Protein AF-A0A9D5A4M4-F1 (afdb_monomer_lite)

Radius of gyration: 14.89 Å; chains: 1; bounding box: 32×28×50 Å

Organism: Pisum sativum (NCBI:txid3888)

pLDDT: mean 88.54, std 12.96, range [42.44, 98.31]

Sequence (101 aa):
MEPSLPSPFLVVSGINKGSNCGYHIVYSGTVAGAREAFFND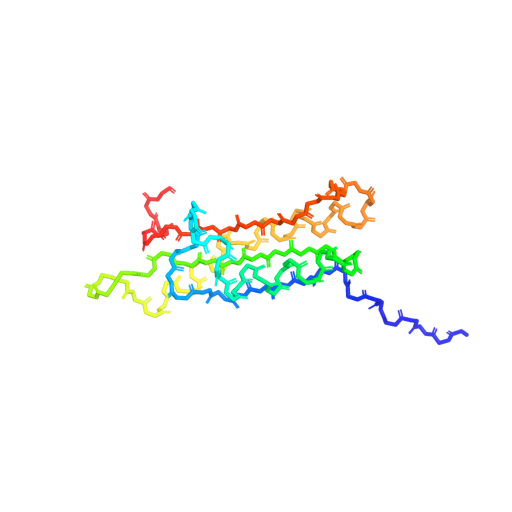IPSISISYDWVEGKSNPHDFALAAGVCIPIISALLVEIKNQSYPGRCFLNIDVPNNVANH

InterPro domains:
  IPR002828 Survival protein SurE-like phosphatase/nucleotidase [PF01975] (8-97)
  IPR030048 Survival protein SurE [PTHR30457] (7-101)
  IPR036523 SurE-like phosphatase/nucleotidase superfamily [G3DSA:3.40.1210.10] (2-101)
  IPR036523 SurE-like phosphatase/nucleotidase superfamily [SSF64167] (5-98)

Structure (mmCIF, N/CA/C/O backbone):
data_AF-A0A9D5A4M4-F1
#
_entry.id   AF-A0A9D5A4M4-F1
#
loop_
_atom_site.group_PDB
_atom_site.id
_atom_site.type_symbol
_atom_site.label_atom_id
_atom_site.label_alt_id
_atom_site.label_comp_id
_atom_site.label_asym_id
_atom_site.label_entity_id
_atom_site.label_seq_id
_atom_site.pdbx_PDB_ins_code
_atom_site.Cartn_x
_atom_site.Cartn_y
_atom_site.Cartn_z
_atom_site.occupancy
_atom_site.B_iso_or_equiv
_atom_site.auth_seq_id
_atom_site.auth_comp_id
_atom_site.auth_asym_id
_atom_site.auth_atom_id
_atom_site.pdbx_PDB_model_num
ATOM 1 N N . MET A 1 1 ? -6.968 -14.832 33.059 1.00 44.66 1 MET A N 1
ATOM 2 C CA . MET A 1 1 ? -7.396 -14.178 31.808 1.00 44.66 1 MET A CA 1
ATOM 3 C C . MET A 1 1 ? -6.292 -14.441 30.806 1.00 44.66 1 MET A C 1
ATOM 5 O O . MET A 1 1 ? -5.176 -14.003 31.050 1.00 44.66 1 MET A O 1
ATOM 9 N N . GLU A 1 2 ? -6.568 -15.261 29.794 1.00 42.44 2 GLU A N 1
ATOM 10 C CA . GLU A 1 2 ? -5.674 -15.470 28.645 1.00 42.44 2 GLU A CA 1
ATOM 11 C C . GLU A 1 2 ? -5.348 -14.108 28.004 1.00 42.44 2 GLU A C 1
ATOM 13 O O . GLU A 1 2 ? -6.255 -13.275 27.900 1.00 42.44 2 GLU A O 1
ATOM 18 N N . PRO A 1 3 ? -4.092 -13.829 27.621 1.00 45.62 3 PRO A N 1
ATOM 19 C CA . PRO A 1 3 ? -3.753 -12.574 26.978 1.00 45.62 3 PRO A CA 1
ATOM 20 C C . PRO A 1 3 ? -4.359 -12.604 25.575 1.00 45.62 3 PRO A C 1
ATOM 22 O O . PRO A 1 3 ? -3.929 -13.383 24.731 1.00 45.62 3 PRO A O 1
ATOM 25 N N . SER A 1 4 ? -5.367 -11.773 25.303 1.00 55.84 4 SER A N 1
ATOM 26 C CA . SER A 1 4 ? -5.835 -11.589 23.931 1.00 55.84 4 SER A CA 1
ATOM 27 C C . SER A 1 4 ? -4.665 -11.050 23.109 1.00 55.84 4 SER A C 1
ATOM 29 O O . SER A 1 4 ? -4.328 -9.867 23.218 1.00 55.84 4 SER A O 1
ATOM 31 N N . LEU A 1 5 ? -4.022 -11.901 22.307 1.00 48.53 5 LEU A N 1
ATOM 32 C CA . LEU A 1 5 ? -3.188 -11.395 21.232 1.00 48.53 5 LEU A CA 1
ATOM 33 C C . LEU A 1 5 ? -4.145 -10.623 20.306 1.00 48.53 5 LEU A C 1
ATOM 35 O O . LEU A 1 5 ? -5.191 -11.156 19.929 1.00 48.53 5 LEU A O 1
ATOM 39 N N . PRO A 1 6 ? -3.881 -9.336 20.073 1.00 52.62 6 PRO A N 1
ATOM 40 C CA . P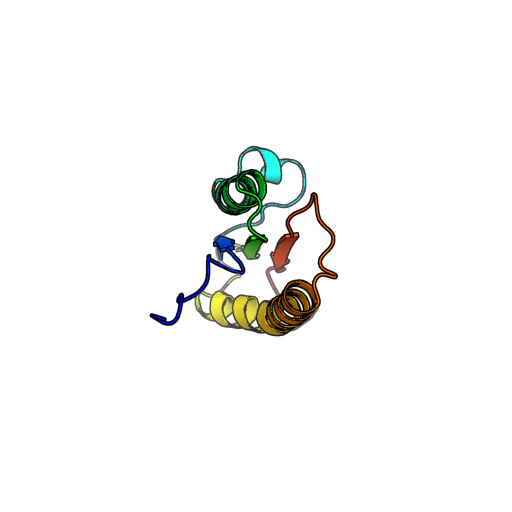RO A 1 6 ? -4.916 -8.376 19.732 1.00 52.62 6 PRO A CA 1
ATOM 41 C C . PRO A 1 6 ? -5.440 -8.607 18.315 1.00 52.62 6 PRO A C 1
ATOM 43 O O . PRO A 1 6 ? -4.708 -9.072 17.442 1.00 52.62 6 PRO A O 1
ATOM 46 N N . SER A 1 7 ? -6.708 -8.243 18.096 1.00 53.59 7 SER A N 1
ATOM 47 C CA . SER A 1 7 ? -7.273 -7.973 16.765 1.00 53.59 7 SER A CA 1
ATOM 48 C C . SER A 1 7 ? -6.225 -7.291 15.872 1.00 53.59 7 SER A C 1
ATOM 50 O O . SER A 1 7 ? -5.509 -6.427 16.390 1.00 53.59 7 SER A O 1
ATOM 52 N N . PRO A 1 8 ? -6.103 -7.633 14.571 1.00 59.31 8 PRO A N 1
ATOM 53 C CA . PRO A 1 8 ? -5.127 -6.988 13.696 1.00 59.31 8 PRO A CA 1
ATOM 54 C C . PRO A 1 8 ? -5.246 -5.463 13.818 1.00 59.31 8 PRO A C 1
ATOM 56 O O . PRO A 1 8 ? -6.300 -4.896 13.550 1.00 59.31 8 PRO A O 1
ATOM 59 N N . PHE A 1 9 ? -4.176 -4.807 14.278 1.00 79.19 9 PHE A N 1
ATOM 60 C CA . PHE A 1 9 ? -4.165 -3.351 14.477 1.00 79.19 9 PHE A CA 1
ATOM 61 C C . PHE A 1 9 ? -4.033 -2.582 13.167 1.00 79.19 9 PHE A C 1
ATOM 63 O O . PHE A 1 9 ? -4.403 -1.415 13.100 1.00 79.19 9 PHE A O 1
ATOM 70 N N . LEU A 1 10 ? -3.441 -3.217 12.157 1.00 91.50 10 LEU A N 1
ATOM 71 C CA . LEU A 1 10 ? -3.123 -2.614 10.877 1.00 91.50 10 LEU A CA 1
ATOM 72 C C . LEU A 1 10 ? -2.989 -3.717 9.827 1.00 91.50 10 LEU A C 1
ATOM 74 O O . LEU A 1 10 ? -2.246 -4.678 10.032 1.00 91.50 10 LEU A O 1
ATOM 78 N N . VAL A 1 11 ? -3.661 -3.562 8.692 1.00 95.12 11 VAL A N 1
ATOM 79 C CA . VAL A 1 11 ? -3.449 -4.397 7.504 1.00 95.12 11 VAL A CA 1
ATOM 80 C C . VAL A 1 11 ? -2.589 -3.642 6.499 1.00 95.12 11 VAL A C 1
ATOM 82 O O . VAL A 1 11 ? -2.853 -2.485 6.185 1.00 95.12 11 VAL A O 1
ATOM 85 N N . VAL A 1 12 ? -1.572 -4.309 5.958 1.00 96.88 12 VAL A N 1
ATOM 86 C CA . VAL A 1 12 ? -0.732 -3.771 4.883 1.00 96.88 12 VAL A CA 1
ATOM 87 C C . VAL A 1 12 ? -0.897 -4.649 3.647 1.00 96.88 12 VAL A C 1
ATOM 89 O O . VAL A 1 12 ? -0.694 -5.858 3.711 1.00 96.88 12 VAL A O 1
ATOM 92 N N . SER A 1 13 ? -1.255 -4.034 2.522 1.00 97.75 13 SER A N 1
ATOM 93 C CA . SER A 1 13 ? -1.399 -4.681 1.219 1.00 97.75 13 SER A CA 1
ATOM 94 C C . SER A 1 13 ? -0.349 -4.127 0.255 1.00 97.75 13 SER A C 1
ATOM 96 O O . SER A 1 13 ? -0.353 -2.938 -0.053 1.00 97.75 13 SER A O 1
ATOM 98 N N . GLY A 1 14 ? 0.584 -4.956 -0.215 1.00 96.50 14 GLY A N 1
ATOM 99 C CA . GLY A 1 14 ? 1.697 -4.516 -1.066 1.00 96.50 14 GLY A CA 1
ATOM 100 C C . GLY A 1 14 ? 2.974 -5.336 -0.847 1.00 96.50 14 GLY A C 1
ATOM 101 O O . GLY A 1 14 ? 2.936 -6.372 -0.191 1.00 96.50 14 GLY A O 1
ATOM 102 N N . ILE A 1 15 ? 4.131 -4.918 -1.371 1.00 96.75 15 ILE A N 1
ATOM 103 C CA . ILE A 1 15 ? 4.340 -3.759 -2.261 1.00 96.75 15 ILE A CA 1
ATOM 104 C C . ILE A 1 15 ? 4.019 -4.163 -3.704 1.00 96.75 15 ILE A C 1
ATOM 106 O O . ILE A 1 15 ? 4.606 -5.106 -4.232 1.00 96.75 15 ILE A O 1
ATOM 110 N N . ASN A 1 16 ? 3.098 -3.450 -4.354 1.00 96.62 16 ASN A N 1
ATOM 111 C CA . ASN A 1 16 ? 2.745 -3.717 -5.747 1.00 96.62 16 ASN A CA 1
ATOM 112 C C . ASN A 1 16 ? 3.890 -3.367 -6.712 1.00 96.62 16 ASN A C 1
ATOM 114 O O . ASN A 1 16 ? 4.542 -2.333 -6.558 1.00 96.62 16 ASN A O 1
ATOM 118 N N . LYS A 1 17 ? 4.076 -4.190 -7.753 1.00 95.31 17 LYS A N 1
ATOM 119 C CA . LYS A 1 17 ? 4.961 -3.894 -8.888 1.00 95.31 17 LYS A CA 1
ATOM 120 C C . LYS A 1 17 ? 4.195 -3.074 -9.930 1.00 95.31 17 LYS A C 1
ATOM 122 O O . LYS A 1 17 ? 3.593 -3.633 -10.844 1.00 95.31 17 LYS A O 1
ATOM 127 N N . GLY A 1 18 ? 4.232 -1.757 -9.787 1.00 91.94 18 GLY A N 1
ATOM 128 C CA . GLY A 1 18 ? 3.533 -0.795 -10.637 1.00 91.94 18 GLY A CA 1
ATOM 129 C C . GLY A 1 18 ? 2.689 0.170 -9.808 1.00 91.94 18 GLY A C 1
ATOM 130 O O . GLY A 1 18 ? 2.214 -0.179 -8.724 1.00 91.94 18 GLY A O 1
ATOM 131 N N . SER A 1 19 ? 2.500 1.384 -10.323 1.00 91.25 19 SER A N 1
ATOM 132 C CA . SER A 1 19 ? 1.750 2.432 -9.630 1.00 91.25 19 SER A CA 1
ATOM 133 C C . SER A 1 19 ? 0.238 2.180 -9.624 1.00 91.25 19 SER A C 1
ATOM 135 O O . SER A 1 19 ? -0.345 1.732 -10.615 1.00 91.25 19 SER A O 1
ATOM 137 N N . ASN A 1 20 ? -0.403 2.540 -8.512 1.00 91.62 20 ASN A N 1
ATOM 138 C CA . ASN A 1 20 ? -1.850 2.604 -8.347 1.00 91.62 20 ASN A CA 1
ATOM 139 C C . ASN A 1 20 ? -2.339 4.055 -8.183 1.00 91.62 20 ASN A C 1
ATOM 141 O O . ASN A 1 20 ? -3.297 4.301 -7.462 1.00 91.62 20 ASN A O 1
ATOM 145 N N . CYS A 1 21 ? -1.732 5.022 -8.875 1.00 85.25 21 CYS A N 1
ATOM 146 C CA . CYS A 1 21 ? -2.182 6.417 -8.868 1.00 85.25 21 CYS A CA 1
ATOM 147 C C . CYS A 1 21 ? -3.446 6.660 -9.720 1.00 85.25 21 CYS A C 1
ATOM 149 O O . CYS A 1 21 ? -3.668 6.045 -10.765 1.00 85.25 21 CYS A O 1
ATOM 151 N N . GLY A 1 22 ? -4.265 7.633 -9.307 1.00 90.62 22 GLY A N 1
ATOM 152 C CA . GLY A 1 22 ? -5.430 8.092 -10.072 1.00 90.62 22 GLY A CA 1
ATOM 153 C C . GLY A 1 22 ? -6.528 7.031 -10.199 1.00 90.62 22 GLY A C 1
ATOM 154 O O . GLY A 1 22 ? -6.936 6.418 -9.217 1.00 90.62 22 GLY A O 1
ATOM 155 N N . TYR A 1 23 ? -7.030 6.803 -11.416 1.00 89.25 23 TYR A N 1
ATOM 156 C CA . TYR A 1 23 ? -8.128 5.854 -11.650 1.00 89.25 23 TYR A CA 1
ATOM 157 C C . TYR A 1 23 ? -7.742 4.387 -11.416 1.00 89.25 23 TYR A C 1
ATOM 159 O O . TYR A 1 23 ? -8.624 3.547 -11.232 1.00 89.25 23 TYR A O 1
ATOM 167 N N . HIS A 1 24 ? -6.444 4.065 -11.376 1.00 90.00 24 HIS A N 1
ATOM 168 C CA . HIS A 1 24 ? -5.972 2.699 -11.134 1.00 90.00 24 HIS A CA 1
ATOM 169 C C . HIS A 1 24 ? -6.362 2.182 -9.741 1.00 90.00 24 HIS A C 1
ATOM 171 O O . HIS A 1 24 ? -6.567 0.981 -9.574 1.00 90.00 24 HIS A O 1
ATOM 177 N N . ILE A 1 25 ? -6.582 3.085 -8.776 1.00 93.44 25 ILE A N 1
ATOM 178 C CA . ILE A 1 25 ? -7.066 2.778 -7.420 1.00 93.44 25 ILE A CA 1
ATOM 179 C C . ILE A 1 25 ? -8.337 1.915 -7.452 1.00 93.44 25 ILE A C 1
ATOM 181 O O . ILE A 1 25 ? -8.491 1.003 -6.643 1.00 93.44 25 ILE A O 1
ATOM 185 N N . VAL A 1 26 ? -9.250 2.174 -8.394 1.00 91.69 26 VAL A N 1
ATOM 186 C CA . VAL A 1 26 ? -10.567 1.515 -8.441 1.00 91.69 26 VAL A CA 1
ATOM 187 C C . VAL A 1 26 ? -10.446 0.019 -8.742 1.00 91.69 26 VAL A C 1
ATOM 189 O O . VAL A 1 26 ? -11.155 -0.786 -8.135 1.00 91.69 26 VAL A O 1
ATOM 192 N N . TYR A 1 27 ? -9.528 -0.345 -9.638 1.00 92.75 27 TYR A N 1
ATOM 193 C CA . TYR A 1 27 ? -9.377 -1.702 -10.175 1.00 92.75 27 TYR A CA 1
ATOM 194 C C . TYR A 1 27 ? -8.218 -2.484 -9.547 1.00 92.75 27 TYR A C 1
ATOM 196 O O . TYR A 1 27 ? -8.041 -3.667 -9.828 1.00 92.75 27 TYR A O 1
ATOM 204 N N . SER A 1 28 ? -7.413 -1.830 -8.713 1.00 96.81 28 SER A N 1
ATOM 205 C CA . SER A 1 28 ? -6.224 -2.425 -8.119 1.00 96.81 28 SER A CA 1
ATOM 206 C C . SER A 1 28 ? -6.566 -3.464 -7.055 1.00 96.81 28 SER A C 1
ATOM 208 O O . SER A 1 28 ? -7.227 -3.158 -6.062 1.00 96.81 28 SER A O 1
ATOM 210 N N . GLY A 1 29 ? -6.038 -4.681 -7.214 1.00 96.50 29 GLY A N 1
ATOM 211 C CA . GLY A 1 29 ? -6.110 -5.724 -6.186 1.00 96.50 29 GLY A CA 1
ATOM 212 C C . GLY A 1 29 ? -5.359 -5.348 -4.904 1.00 96.50 29 GLY A C 1
ATOM 213 O O . GLY A 1 29 ? -5.810 -5.669 -3.807 1.00 96.50 29 GLY A O 1
ATOM 214 N N . THR A 1 30 ? -4.255 -4.603 -5.017 1.00 97.81 30 THR A N 1
ATOM 215 C CA . THR A 1 30 ? -3.498 -4.110 -3.857 1.00 97.81 30 THR A CA 1
ATOM 216 C C . THR A 1 30 ? -4.333 -3.126 -3.046 1.00 97.81 30 THR A C 1
ATOM 218 O O . THR A 1 30 ? -4.454 -3.275 -1.830 1.00 97.81 30 THR A O 1
ATOM 221 N N . VAL A 1 31 ? -4.971 -2.163 -3.714 1.00 98.00 31 VAL A N 1
ATOM 222 C CA . VAL A 1 31 ? -5.884 -1.222 -3.052 1.0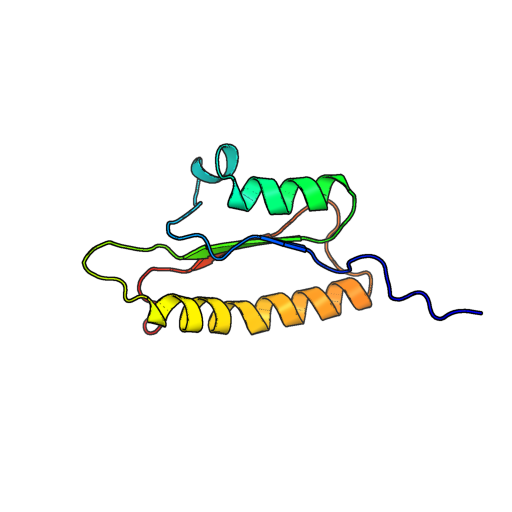0 98.00 31 VAL A CA 1
ATOM 223 C C . VAL A 1 31 ? -7.110 -1.945 -2.507 1.00 98.00 31 VAL A C 1
ATOM 225 O O . VAL A 1 31 ? -7.534 -1.656 -1.392 1.00 98.00 31 VAL A O 1
ATOM 228 N N . ALA A 1 32 ? -7.657 -2.912 -3.250 1.00 97.69 32 ALA A N 1
ATOM 229 C CA . ALA A 1 32 ? -8.782 -3.714 -2.789 1.00 97.69 32 ALA A CA 1
ATOM 230 C C . ALA A 1 32 ? -8.462 -4.422 -1.464 1.00 97.69 32 ALA A C 1
ATOM 232 O O . ALA A 1 32 ? -9.279 -4.362 -0.558 1.00 97.69 32 ALA A O 1
ATOM 233 N N . GLY A 1 33 ? -7.261 -4.987 -1.294 1.00 97.12 33 GLY A N 1
ATOM 234 C CA . GLY A 1 33 ? -6.851 -5.616 -0.032 1.00 97.12 33 GLY A CA 1
ATOM 235 C C . GLY A 1 33 ? -6.881 -4.670 1.177 1.00 97.12 33 GLY A C 1
ATOM 236 O O . GLY A 1 33 ? -7.380 -5.044 2.236 1.00 97.12 33 GLY A O 1
ATOM 237 N N . ALA A 1 34 ? -6.409 -3.428 1.019 1.00 97.19 34 ALA A N 1
ATOM 238 C CA . ALA A 1 34 ? -6.522 -2.417 2.075 1.00 97.19 34 ALA A CA 1
ATOM 239 C C . ALA A 1 34 ? -7.987 -1.997 2.294 1.00 97.19 34 ALA A C 1
ATOM 241 O O . ALA A 1 34 ? -8.465 -1.942 3.423 1.00 97.19 34 ALA A O 1
ATOM 242 N N . ARG A 1 35 ? -8.739 -1.789 1.210 1.00 96.75 35 ARG A N 1
ATOM 243 C CA . ARG A 1 35 ? -10.160 -1.424 1.254 1.00 96.75 35 ARG A CA 1
ATOM 244 C C . ARG A 1 35 ? -11.032 -2.471 1.957 1.00 96.75 35 ARG A C 1
ATOM 246 O O . ARG A 1 35 ? -11.934 -2.093 2.696 1.00 96.75 35 ARG A O 1
ATOM 253 N N . GLU A 1 36 ? -10.774 -3.762 1.764 1.00 96.31 36 GLU A N 1
ATOM 254 C CA . GLU A 1 36 ? -11.507 -4.824 2.467 1.00 96.31 36 GLU A CA 1
ATOM 255 C C . GLU A 1 36 ? -11.256 -4.770 3.980 1.00 96.31 36 GLU A C 1
ATOM 257 O O . GLU A 1 36 ? -12.196 -4.874 4.764 1.00 96.31 36 GLU A O 1
ATOM 262 N N . ALA A 1 37 ? -10.013 -4.536 4.415 1.00 94.56 37 ALA A N 1
ATOM 263 C CA . ALA A 1 37 ? -9.711 -4.339 5.834 1.00 94.56 37 ALA A CA 1
ATOM 264 C C . ALA A 1 37 ? -10.407 -3.089 6.391 1.00 94.56 37 ALA A C 1
ATOM 266 O O . ALA A 1 37 ? -11.021 -3.146 7.456 1.00 94.56 37 ALA A O 1
ATOM 267 N N . PHE A 1 38 ? -10.395 -1.998 5.624 1.00 93.88 38 PHE A N 1
ATOM 268 C CA . PHE A 1 38 ? -11.132 -0.782 5.949 1.00 93.88 38 PHE A CA 1
ATOM 269 C C . PHE A 1 38 ? -12.637 -1.032 6.150 1.00 93.88 38 PHE A C 1
ATOM 271 O O . PHE A 1 38 ? -13.204 -0.541 7.122 1.00 93.88 38 PHE A O 1
ATOM 278 N N . PHE A 1 39 ? -13.285 -1.827 5.290 1.00 93.50 39 PHE A N 1
ATOM 279 C CA . PHE A 1 39 ? -14.701 -2.186 5.451 1.00 93.50 39 PHE A CA 1
ATOM 280 C C . PHE A 1 39 ? -14.993 -3.067 6.670 1.00 93.50 39 PHE A C 1
ATOM 282 O O . PHE A 1 39 ? -16.143 -3.149 7.091 1.00 93.50 39 PHE A O 1
ATOM 289 N N . ASN A 1 40 ? -13.971 -3.702 7.243 1.00 91.19 40 ASN A N 1
ATOM 290 C CA . ASN A 1 40 ? -14.064 -4.483 8.475 1.00 91.19 40 ASN A CA 1
ATOM 291 C C . ASN A 1 40 ? -13.613 -3.680 9.710 1.00 91.19 40 ASN A C 1
ATOM 293 O O . ASN A 1 40 ? -13.251 -4.276 10.722 1.00 91.19 40 ASN A O 1
ATOM 297 N N . ASP A 1 41 ? -13.602 -2.344 9.623 1.00 89.50 41 ASP A N 1
ATOM 298 C CA . ASP A 1 41 ? -13.179 -1.430 10.691 1.00 89.50 41 ASP A CA 1
ATOM 299 C C . ASP A 1 41 ? -11.727 -1.655 11.167 1.00 89.50 41 ASP A C 1
ATOM 301 O O . ASP A 1 41 ? -11.363 -1.332 12.300 1.00 89.50 41 ASP A O 1
ATOM 305 N N . ILE A 1 42 ? -10.867 -2.183 10.287 1.00 91.25 42 ILE A N 1
ATOM 306 C CA . ILE A 1 42 ? -9.442 -2.397 10.556 1.00 91.25 42 ILE A CA 1
ATOM 307 C C . ILE A 1 42 ? -8.626 -1.314 9.825 1.00 91.25 42 ILE A C 1
ATOM 309 O O . ILE A 1 42 ? -8.733 -1.191 8.597 1.00 91.25 42 ILE A O 1
ATOM 313 N N . PRO A 1 43 ? -7.773 -0.540 10.531 1.00 93.25 43 PRO A N 1
ATOM 314 C CA . PRO A 1 43 ? -6.851 0.399 9.895 1.00 93.25 43 PRO A CA 1
ATOM 315 C C . PRO A 1 43 ? -6.015 -0.291 8.819 1.00 93.25 43 PRO A C 1
ATOM 317 O O . PRO A 1 43 ? -5.582 -1.434 8.989 1.00 93.25 43 PRO A O 1
ATOM 320 N N . SER A 1 44 ? -5.772 0.383 7.698 1.00 95.75 44 SER A N 1
ATOM 321 C CA . SER A 1 44 ? -5.123 -0.272 6.564 1.00 95.75 44 SER A CA 1
ATOM 322 C C . SER A 1 44 ? -4.347 0.663 5.645 1.00 95.75 44 SER A C 1
ATOM 324 O O . SER A 1 44 ? -4.581 1.874 5.584 1.00 95.75 44 SER A O 1
ATOM 326 N N . ILE A 1 45 ? -3.375 0.075 4.944 1.00 97.06 45 ILE A N 1
ATOM 327 C CA . ILE A 1 45 ? -2.485 0.756 4.006 1.00 97.06 45 ILE A CA 1
ATOM 328 C C . ILE A 1 45 ? -2.305 -0.116 2.761 1.00 97.06 45 ILE A C 1
ATOM 330 O O . ILE A 1 45 ? -2.023 -1.311 2.874 1.00 97.06 45 ILE A O 1
ATOM 334 N N . SER A 1 46 ? -2.402 0.481 1.575 1.00 98.12 46 SER A N 1
ATOM 335 C CA . SER A 1 46 ? -1.881 -0.091 0.333 1.00 98.12 46 SER A CA 1
ATOM 336 C C . SER A 1 46 ? -0.559 0.567 -0.050 1.00 98.12 46 SER A C 1
ATOM 338 O O . SER A 1 46 ? -0.411 1.782 0.066 1.00 98.12 46 SER A O 1
ATOM 340 N N . ILE A 1 47 ? 0.407 -0.229 -0.510 1.00 98.31 47 ILE A N 1
ATOM 341 C CA . ILE A 1 47 ? 1.729 0.250 -0.931 1.00 98.31 47 ILE A CA 1
ATOM 342 C C . ILE A 1 47 ? 2.018 -0.237 -2.345 1.00 98.31 47 ILE A C 1
ATOM 344 O O . ILE A 1 47 ? 1.931 -1.431 -2.644 1.00 98.31 47 ILE A O 1
ATOM 348 N N . SER A 1 48 ? 2.412 0.695 -3.201 1.00 97.50 48 SER A N 1
ATOM 349 C CA . SER A 1 48 ? 2.772 0.462 -4.594 1.00 97.50 48 SER A CA 1
ATOM 350 C C . SER A 1 48 ? 4.121 1.102 -4.883 1.00 97.50 48 SER A C 1
ATOM 352 O O . SER A 1 48 ? 4.413 2.181 -4.378 1.00 97.50 48 SER A O 1
ATOM 354 N N . TYR A 1 49 ? 4.945 0.447 -5.691 1.00 96.69 49 TYR A N 1
ATOM 355 C CA . TYR A 1 49 ? 6.173 1.024 -6.226 1.00 96.69 49 TYR A CA 1
ATOM 356 C C . TYR A 1 49 ? 5.981 1.219 -7.726 1.00 96.69 49 TYR A C 1
ATOM 358 O O . TYR A 1 49 ? 5.576 0.276 -8.408 1.00 96.69 49 TYR A O 1
ATOM 366 N N . ASP A 1 50 ? 6.248 2.424 -8.233 1.00 95.06 50 ASP A N 1
ATOM 367 C CA . ASP A 1 50 ? 6.157 2.785 -9.651 1.00 95.06 50 ASP A CA 1
ATOM 368 C C . ASP A 1 50 ? 7.241 2.061 -10.467 1.00 95.06 50 ASP A C 1
ATOM 370 O O . ASP A 1 50 ? 8.203 2.638 -10.948 1.00 95.06 50 ASP A O 1
ATOM 374 N N . TRP A 1 51 ? 7.151 0.741 -10.565 1.00 94.38 51 TRP A N 1
ATOM 375 C CA . TRP A 1 51 ? 8.143 -0.065 -11.251 1.00 94.38 51 TRP A CA 1
ATOM 376 C C . TRP A 1 51 ? 8.168 0.268 -12.745 1.00 94.38 51 TRP A C 1
ATOM 378 O O . TRP A 1 51 ? 7.157 0.119 -13.433 1.00 94.38 51 TRP A O 1
ATOM 388 N N . VAL A 1 52 ? 9.351 0.584 -13.275 1.00 93.31 52 VAL A N 1
ATOM 389 C CA . VAL A 1 52 ? 9.565 0.789 -14.711 1.00 93.31 52 VAL A CA 1
ATOM 390 C C . VAL A 1 52 ? 10.534 -0.260 -15.244 1.00 93.31 52 VAL A C 1
ATOM 392 O O . VAL A 1 52 ? 11.688 -0.349 -14.823 1.00 93.31 52 VAL A O 1
ATOM 395 N N . GLU A 1 53 ? 10.073 -1.067 -16.199 1.00 91.81 53 GLU A N 1
ATOM 396 C CA . GLU A 1 53 ? 10.910 -2.073 -16.855 1.00 91.81 53 GLU A CA 1
ATOM 397 C C . GLU A 1 53 ? 12.137 -1.438 -17.527 1.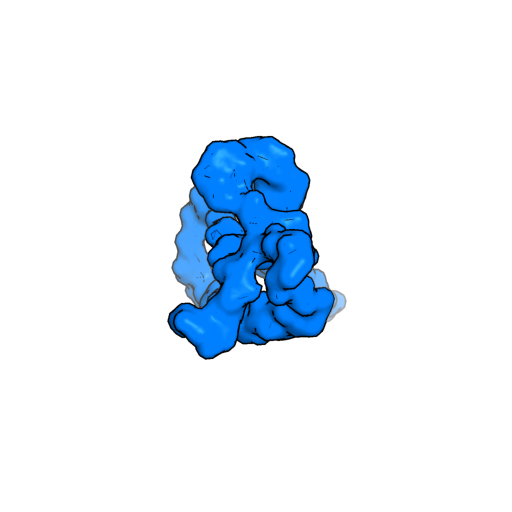00 91.81 53 GLU A C 1
ATOM 399 O O . GLU A 1 53 ? 12.057 -0.376 -18.145 1.00 91.81 53 GLU A O 1
ATOM 404 N N . GLY A 1 54 ? 13.302 -2.066 -17.350 1.00 91.31 54 GLY A N 1
ATOM 405 C CA . GLY A 1 54 ? 14.581 -1.557 -17.852 1.00 91.31 54 GLY A CA 1
ATOM 406 C C . GLY A 1 54 ? 15.171 -0.373 -17.074 1.00 91.31 54 GLY A C 1
ATOM 407 O O . GLY A 1 54 ? 16.279 0.046 -17.399 1.00 91.31 54 GLY A O 1
ATOM 408 N N . LYS A 1 55 ? 14.478 0.156 -16.051 1.00 90.75 55 LYS A N 1
ATOM 409 C CA . LYS A 1 55 ? 14.994 1.221 -15.170 1.00 90.75 55 LYS A CA 1
ATOM 410 C C . LYS A 1 55 ? 15.058 0.803 -13.703 1.00 90.75 55 LYS A C 1
ATOM 412 O O . LYS A 1 55 ? 16.068 1.051 -13.057 1.00 90.75 55 LYS A O 1
ATOM 417 N N . SER A 1 56 ? 13.999 0.176 -13.199 1.00 92.06 56 SER A N 1
ATOM 418 C CA . SER A 1 56 ? 13.905 -0.273 -11.811 1.00 92.06 56 SER A CA 1
ATOM 419 C C . SER A 1 56 ? 14.698 -1.556 -11.571 1.00 92.06 56 SER A C 1
ATOM 421 O O . SER A 1 56 ? 14.755 -2.454 -12.417 1.00 92.06 56 SER A O 1
ATOM 423 N N . ASN A 1 57 ? 15.270 -1.662 -10.377 1.00 91.38 57 ASN A N 1
ATOM 424 C CA . ASN A 1 57 ? 15.974 -2.827 -9.870 1.00 91.38 57 ASN A CA 1
ATOM 425 C C . ASN A 1 57 ? 15.103 -3.552 -8.825 1.00 91.38 57 ASN A C 1
ATOM 427 O O . ASN A 1 57 ? 14.466 -2.896 -8.004 1.00 91.38 57 ASN A O 1
ATOM 431 N N . PRO A 1 58 ? 15.089 -4.898 -8.766 1.00 89.25 58 PRO A N 1
ATOM 432 C CA . PRO A 1 58 ? 14.384 -5.617 -7.701 1.00 89.25 58 PRO A CA 1
ATOM 433 C C . PRO A 1 58 ? 14.777 -5.190 -6.274 1.00 89.25 58 PRO A C 1
ATOM 435 O O . PRO A 1 58 ? 13.959 -5.285 -5.362 1.00 89.25 58 PRO A O 1
ATOM 438 N N . HIS A 1 59 ? 15.996 -4.684 -6.071 1.00 89.75 59 HIS A N 1
ATOM 439 C CA . HIS A 1 59 ? 16.451 -4.147 -4.785 1.00 89.75 59 HIS A CA 1
ATOM 440 C C . HIS A 1 59 ? 15.728 -2.849 -4.386 1.00 89.75 59 HIS A C 1
ATOM 442 O O . HIS A 1 59 ? 15.654 -2.538 -3.198 1.00 89.75 59 HIS A O 1
ATOM 448 N N . ASP A 1 60 ? 15.125 -2.130 -5.336 1.00 91.31 60 ASP A N 1
ATOM 449 C CA . ASP A 1 60 ? 14.393 -0.889 -5.071 1.00 91.31 60 ASP A CA 1
ATOM 450 C C . ASP A 1 60 ? 13.134 -1.133 -4.231 1.00 91.31 60 ASP A C 1
ATOM 452 O O . ASP A 1 60 ? 12.696 -0.238 -3.515 1.00 91.31 60 ASP A O 1
ATOM 456 N N . PHE A 1 61 ? 12.590 -2.357 -4.214 1.00 93.50 61 PHE A N 1
ATOM 457 C CA . PHE A 1 61 ? 11.501 -2.715 -3.299 1.00 93.50 61 PHE A CA 1
ATOM 458 C C . PHE A 1 61 ? 11.915 -2.615 -1.827 1.00 93.50 61 PHE A C 1
ATOM 460 O O . PHE A 1 61 ? 11.095 -2.238 -0.991 1.00 93.50 61 PHE A O 1
ATOM 467 N N . ALA A 1 62 ? 13.177 -2.910 -1.498 1.00 94.31 62 ALA A N 1
ATOM 468 C CA . ALA A 1 62 ? 13.684 -2.738 -0.139 1.00 94.31 62 ALA A CA 1
ATOM 469 C C . ALA A 1 62 ? 13.788 -1.250 0.229 1.00 94.31 62 ALA A C 1
ATOM 471 O O . ALA A 1 62 ? 13.456 -0.869 1.351 1.00 94.31 62 ALA A O 1
ATOM 472 N N . LEU A 1 63 ? 14.180 -0.398 -0.726 1.00 93.00 63 LEU A N 1
ATOM 473 C CA . LEU A 1 63 ? 14.189 1.055 -0.543 1.00 93.00 63 LEU A CA 1
ATOM 474 C C . LEU A 1 63 ? 12.766 1.605 -0.394 1.00 93.00 63 LEU A C 1
ATOM 476 O O . LEU A 1 63 ? 12.501 2.375 0.527 1.00 93.00 63 LEU A O 1
ATOM 480 N N . ALA A 1 64 ? 11.835 1.160 -1.242 1.00 93.75 64 ALA A N 1
ATOM 481 C CA . ALA A 1 64 ? 10.427 1.531 -1.166 1.00 93.75 64 ALA A CA 1
ATOM 482 C C . ALA A 1 64 ? 9.808 1.128 0.181 1.00 93.75 64 ALA A C 1
ATOM 484 O O . ALA A 1 64 ? 9.122 1.935 0.809 1.00 93.75 64 ALA A O 1
ATOM 485 N N . ALA A 1 65 ? 10.106 -0.080 0.671 1.00 95.31 65 ALA A N 1
ATOM 486 C CA . ALA A 1 65 ? 9.718 -0.509 2.011 1.00 95.31 65 ALA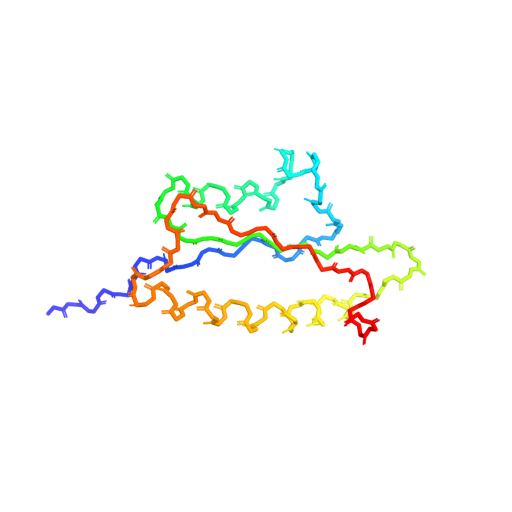 A CA 1
ATOM 487 C C . ALA A 1 65 ? 10.315 0.412 3.083 1.00 95.31 65 ALA A C 1
ATOM 489 O O . ALA A 1 65 ? 9.586 0.875 3.958 1.00 95.31 65 ALA A O 1
ATOM 490 N N . GLY A 1 66 ? 11.612 0.724 2.981 1.00 95.31 66 GLY A N 1
ATOM 491 C CA . GLY A 1 66 ? 12.326 1.610 3.901 1.00 95.31 66 GLY A CA 1
ATOM 492 C C . GLY A 1 66 ? 11.682 2.991 4.029 1.00 95.31 66 GLY A C 1
ATOM 493 O O . GLY A 1 66 ? 11.478 3.463 5.146 1.00 95.31 66 GLY A O 1
ATOM 494 N N . VAL A 1 67 ? 11.280 3.601 2.911 1.00 94.44 67 VAL A N 1
ATOM 495 C CA . VAL A 1 67 ? 10.572 4.896 2.898 1.00 94.44 67 VAL A CA 1
ATOM 496 C C . VAL A 1 67 ? 9.175 4.806 3.523 1.00 94.44 67 VAL A C 1
ATOM 498 O O . VAL A 1 67 ? 8.701 5.777 4.109 1.00 94.44 67 VAL A O 1
ATOM 501 N N . CYS A 1 68 ? 8.520 3.644 3.471 1.00 96.44 68 CYS A N 1
ATOM 502 C CA . CYS A 1 68 ? 7.213 3.454 4.101 1.00 96.44 68 CYS A CA 1
ATOM 503 C C . CYS A 1 68 ? 7.293 3.231 5.622 1.00 96.44 68 CYS A C 1
ATOM 505 O O . CYS A 1 68 ? 6.303 3.472 6.314 1.00 96.44 68 CYS A O 1
ATOM 507 N N . ILE A 1 69 ? 8.437 2.797 6.172 1.00 96.12 69 ILE A N 1
ATOM 508 C CA . ILE A 1 69 ? 8.572 2.485 7.609 1.00 96.12 69 ILE A CA 1
ATOM 509 C C . ILE A 1 69 ? 8.218 3.674 8.522 1.00 96.12 69 ILE A C 1
ATOM 511 O O . ILE A 1 69 ? 7.449 3.460 9.465 1.00 96.12 69 ILE A O 1
ATOM 515 N N . PRO A 1 70 ? 8.700 4.913 8.290 1.00 96.00 70 PRO A N 1
ATOM 516 C CA . PRO A 1 70 ? 8.320 6.059 9.117 1.00 96.00 70 PRO A CA 1
ATOM 517 C C . PRO A 1 70 ? 6.815 6.352 9.080 1.00 96.00 70 PRO A C 1
ATOM 519 O O . PRO A 1 70 ? 6.231 6.659 10.117 1.00 96.00 70 PRO A O 1
ATOM 522 N N . ILE A 1 71 ? 6.179 6.195 7.913 1.00 94.88 71 ILE A N 1
ATOM 523 C CA . ILE A 1 71 ? 4.735 6.406 7.729 1.00 94.88 71 ILE A CA 1
ATOM 524 C C . ILE A 1 71 ? 3.951 5.357 8.521 1.00 94.88 71 ILE A C 1
ATOM 526 O O . ILE A 1 71 ? 3.083 5.700 9.319 1.00 94.88 71 ILE A O 1
ATOM 530 N N . ILE A 1 72 ? 4.302 4.078 8.359 1.00 95.25 72 ILE A N 1
ATOM 531 C CA . ILE A 1 72 ? 3.691 2.970 9.104 1.00 95.25 72 ILE A CA 1
ATOM 532 C C . ILE A 1 72 ? 3.878 3.174 10.613 1.00 95.25 72 ILE A C 1
ATOM 534 O O . ILE A 1 72 ? 2.939 2.990 11.382 1.00 95.25 72 ILE A O 1
ATOM 538 N N . SER A 1 73 ? 5.066 3.598 11.046 1.00 94.38 73 SER A N 1
ATOM 539 C CA . SER A 1 73 ? 5.360 3.844 12.461 1.00 94.38 73 SER A CA 1
ATOM 540 C C . SER A 1 73 ? 4.506 4.973 13.040 1.00 94.38 73 SER A C 1
ATOM 542 O O . SER A 1 73 ? 3.964 4.819 14.133 1.00 94.38 73 SER A O 1
ATOM 544 N N . ALA A 1 74 ? 4.341 6.080 12.309 1.00 93.25 74 ALA A N 1
ATOM 545 C CA . ALA A 1 74 ? 3.470 7.183 12.717 1.00 93.25 74 ALA A CA 1
ATOM 546 C C . ALA A 1 74 ? 2.005 6.731 12.828 1.00 93.25 74 ALA A C 1
ATOM 548 O O . ALA A 1 74 ? 1.355 6.985 13.840 1.00 93.25 74 ALA A O 1
ATOM 549 N N . LEU A 1 75 ? 1.522 5.965 11.846 1.00 92.06 75 LEU A N 1
ATOM 550 C CA . LEU A 1 75 ? 0.171 5.407 11.859 1.00 92.06 75 LEU A CA 1
ATOM 551 C C . LEU A 1 75 ? -0.066 4.473 13.048 1.00 92.06 75 LEU A C 1
ATOM 553 O O . LEU A 1 75 ? -1.099 4.559 13.703 1.00 92.06 75 LEU A O 1
ATOM 557 N N . LEU A 1 76 ? 0.900 3.617 13.385 1.00 91.94 76 LEU A N 1
ATOM 558 C CA . LEU A 1 76 ? 0.802 2.749 14.562 1.00 91.94 76 LEU A CA 1
ATOM 559 C C . LEU A 1 76 ? 0.698 3.550 15.869 1.00 91.94 76 LEU A C 1
ATOM 561 O O . LEU A 1 76 ? -0.035 3.147 16.775 1.00 91.94 76 LEU A O 1
ATOM 565 N N . VAL A 1 77 ? 1.395 4.686 15.971 1.00 92.69 77 VAL A N 1
ATOM 566 C CA . VAL A 1 77 ? 1.272 5.599 17.118 1.00 92.69 77 VAL A CA 1
ATOM 567 C C . VAL A 1 77 ? -0.131 6.207 17.180 1.00 92.69 77 VAL A C 1
ATOM 569 O O . VAL A 1 77 ? -0.741 6.204 18.248 1.00 92.69 77 VAL A O 1
ATOM 572 N N . GLU A 1 78 ? -0.675 6.673 16.055 1.00 90.94 78 GLU A N 1
ATOM 573 C CA . GLU A 1 78 ? -2.033 7.231 15.986 1.00 90.94 78 GLU A CA 1
ATOM 574 C C . GLU A 1 78 ? -3.115 6.199 16.326 1.00 90.94 78 GLU A C 1
ATOM 576 O O . GLU A 1 78 ? -4.036 6.493 17.088 1.00 90.94 78 GLU A O 1
ATOM 581 N N . ILE A 1 79 ? -2.988 4.971 15.815 1.00 89.62 79 ILE A N 1
ATOM 582 C CA . ILE A 1 79 ? -3.903 3.860 16.112 1.00 89.62 79 ILE A CA 1
ATOM 583 C C . ILE A 1 79 ? -3.881 3.553 17.611 1.00 89.62 79 ILE A C 1
ATOM 585 O O . ILE A 1 79 ? -4.934 3.473 18.246 1.00 89.62 79 ILE A O 1
ATOM 589 N N . LYS A 1 80 ? -2.686 3.443 18.204 1.00 89.31 80 LYS A N 1
ATOM 590 C CA . LYS A 1 80 ? -2.522 3.195 19.644 1.00 89.31 80 LYS A CA 1
ATOM 591 C C . LYS A 1 80 ? -3.129 4.311 20.498 1.00 89.31 80 LYS A C 1
ATOM 593 O O . LYS A 1 80 ? -3.690 4.027 21.554 1.00 89.31 80 LYS A O 1
ATOM 598 N N . ASN A 1 81 ? -3.032 5.554 20.037 1.00 90.25 81 ASN A N 1
ATOM 599 C CA . ASN A 1 81 ? -3.574 6.728 20.718 1.00 90.25 81 ASN A CA 1
ATOM 600 C C . ASN A 1 81 ? -5.053 6.997 20.393 1.00 90.25 81 ASN A C 1
ATOM 602 O O . ASN A 1 81 ? -5.587 8.003 20.852 1.00 90.25 81 ASN A O 1
ATOM 606 N N . GLN A 1 82 ? -5.714 6.127 19.616 1.00 87.00 82 GLN A N 1
ATOM 607 C CA . GLN A 1 82 ? -7.099 6.302 19.159 1.00 87.00 82 GLN A CA 1
ATOM 608 C C . GLN A 1 82 ? -7.333 7.628 18.410 1.00 87.00 82 GLN A C 1
ATOM 610 O O . GLN A 1 82 ? -8.434 8.174 18.418 1.00 87.00 82 GLN A O 1
ATOM 615 N N . SER A 1 83 ? -6.291 8.149 17.756 1.00 88.12 83 SER A N 1
ATOM 616 C CA . SER A 1 83 ? -6.314 9.407 17.003 1.00 88.12 83 SER A CA 1
ATOM 617 C C . SER A 1 83 ? -6.224 9.207 15.491 1.00 88.12 83 SER A C 1
ATOM 619 O O . SER A 1 83 ? -6.225 10.191 14.755 1.00 88.12 83 SER A O 1
ATOM 621 N N . TYR A 1 84 ? -6.125 7.957 15.024 1.00 85.19 84 TYR A N 1
ATOM 622 C CA . TYR A 1 84 ? -6.140 7.645 13.597 1.00 85.19 84 TYR A CA 1
ATOM 623 C C . TYR A 1 84 ? -7.437 8.176 12.963 1.00 85.19 84 TYR A C 1
ATOM 625 O O . TYR A 1 84 ? -8.519 7.917 13.505 1.00 85.19 84 TYR A O 1
ATOM 633 N N . PRO A 1 85 ? -7.367 8.913 11.839 1.00 79.81 85 PRO A N 1
ATOM 634 C CA . PRO A 1 85 ? -8.556 9.401 11.160 1.00 79.81 85 PRO A CA 1
ATOM 635 C C . PRO A 1 85 ? -9.406 8.216 10.694 1.00 79.81 85 PRO A C 1
ATOM 637 O O . PRO A 1 85 ? -9.101 7.541 9.717 1.00 79.81 85 PRO A O 1
ATOM 640 N N . GLY A 1 86 ? -10.496 7.950 11.413 1.00 76.00 86 GLY A N 1
ATOM 641 C CA . GLY A 1 86 ? -11.469 6.951 10.993 1.00 76.00 86 GLY A CA 1
ATOM 642 C C . GLY A 1 86 ? -12.091 7.319 9.642 1.00 76.00 86 GLY A C 1
ATOM 643 O O . GLY A 1 86 ? -12.127 8.488 9.256 1.00 76.00 86 GLY A O 1
ATOM 644 N N . ARG A 1 87 ? -12.661 6.319 8.955 1.00 85.50 87 ARG A N 1
ATOM 645 C CA . ARG A 1 87 ? -13.330 6.457 7.640 1.00 85.50 87 ARG A CA 1
ATOM 646 C C . ARG A 1 87 ? -12.394 6.677 6.443 1.00 85.50 87 ARG A C 1
ATOM 648 O O . ARG A 1 87 ? -12.866 7.077 5.380 1.00 85.50 87 ARG A O 1
ATOM 655 N N . CYS A 1 88 ? -11.107 6.374 6.575 1.00 91.75 88 CYS A N 1
ATOM 656 C CA . CYS A 1 88 ? -10.202 6.256 5.438 1.00 91.75 88 CYS A CA 1
ATOM 657 C C . CYS A 1 88 ? -9.218 5.089 5.605 1.00 91.75 88 CYS A C 1
ATOM 659 O O . CYS A 1 88 ? -9.131 4.469 6.663 1.00 91.75 88 CYS A O 1
ATOM 661 N N . PHE A 1 89 ? -8.492 4.805 4.527 1.00 94.44 89 PHE A N 1
ATOM 662 C CA . PHE A 1 89 ? -7.273 4.004 4.511 1.00 94.44 89 PHE A CA 1
ATOM 663 C C . PHE A 1 89 ? -6.234 4.739 3.658 1.00 94.44 89 PHE A C 1
ATOM 665 O O . PHE A 1 89 ? -6.591 5.597 2.843 1.00 94.44 89 PHE A O 1
ATOM 672 N N . LEU A 1 90 ? -4.951 4.431 3.840 1.00 95.50 90 LEU A N 1
ATOM 673 C CA . LEU A 1 90 ? -3.880 5.129 3.128 1.00 95.50 90 LEU A CA 1
ATOM 674 C C . LEU A 1 90 ? -3.469 4.364 1.864 1.00 95.50 90 LEU A C 1
ATOM 676 O O . LEU A 1 90 ? -3.147 3.184 1.943 1.00 95.50 90 LEU A O 1
ATOM 680 N N . ASN A 1 91 ? -3.421 5.037 0.713 1.00 97.06 91 ASN A N 1
ATOM 681 C CA . ASN A 1 91 ? -2.778 4.513 -0.495 1.00 97.06 91 ASN A CA 1
ATOM 682 C C . ASN A 1 91 ? -1.451 5.239 -0.732 1.00 97.06 91 ASN A C 1
ATOM 684 O O . ASN A 1 91 ? -1.446 6.455 -0.921 1.00 97.06 91 ASN A O 1
ATOM 688 N N . ILE A 1 92 ? -0.347 4.494 -0.725 1.00 96.69 92 ILE A N 1
ATOM 689 C CA . ILE A 1 92 ? 1.009 5.005 -0.929 1.00 96.69 92 ILE A CA 1
ATOM 690 C C . ILE A 1 92 ? 1.524 4.534 -2.287 1.00 96.69 92 ILE A C 1
ATOM 692 O O . ILE A 1 92 ? 1.593 3.333 -2.556 1.00 96.69 92 ILE A O 1
ATOM 696 N N . ASP A 1 93 ? 1.958 5.489 -3.101 1.00 95.88 93 ASP A N 1
ATOM 697 C CA . ASP A 1 93 ? 2.683 5.257 -4.344 1.00 95.88 93 ASP A CA 1
ATOM 698 C C . ASP A 1 93 ? 4.107 5.802 -4.202 1.00 95.88 93 ASP A C 1
ATOM 700 O O . ASP A 1 93 ? 4.321 7.003 -4.035 1.00 95.88 93 ASP A O 1
ATOM 704 N N . VAL A 1 94 ? 5.087 4.900 -4.234 1.00 95.62 94 VAL A N 1
ATOM 705 C CA . VAL A 1 94 ? 6.513 5.217 -4.145 1.00 95.62 94 VAL A CA 1
ATOM 706 C C . VAL A 1 94 ? 7.064 5.424 -5.562 1.00 95.62 94 VAL A C 1
ATOM 708 O O . VAL A 1 94 ? 6.885 4.537 -6.403 1.00 95.62 94 VAL A O 1
ATOM 711 N N . PRO A 1 95 ? 7.747 6.548 -5.853 1.00 93.00 95 PRO A N 1
ATOM 712 C CA . PRO A 1 95 ? 8.271 6.834 -7.186 1.00 93.00 95 PRO A CA 1
ATOM 713 C C . PRO A 1 95 ? 9.387 5.865 -7.588 1.00 93.00 95 PRO A C 1
ATOM 715 O O . PRO A 1 95 ? 10.097 5.326 -6.740 1.00 93.00 95 PRO A O 1
ATOM 718 N N . ASN A 1 96 ? 9.595 5.702 -8.898 1.00 88.44 96 ASN A N 1
ATOM 719 C CA . ASN A 1 96 ? 10.592 4.787 -9.463 1.00 88.44 96 ASN A CA 1
ATOM 720 C C . ASN A 1 96 ? 12.044 5.094 -9.050 1.00 88.44 96 ASN A C 1
ATOM 722 O O . ASN A 1 96 ? 12.870 4.183 -9.011 1.00 88.44 96 ASN A O 1
ATOM 726 N N . ASN A 1 97 ? 12.341 6.345 -8.686 1.00 84.12 97 ASN A N 1
ATOM 727 C CA . ASN A 1 97 ? 13.630 6.778 -8.163 1.00 84.12 97 ASN A CA 1
ATOM 728 C C . ASN A 1 97 ? 13.510 7.163 -6.685 1.00 84.12 97 ASN A C 1
ATOM 730 O O . ASN A 1 97 ? 13.356 8.332 -6.342 1.00 84.12 97 ASN A O 1
ATOM 734 N N . VAL A 1 98 ? 13.594 6.166 -5.809 1.00 74.62 98 VAL A N 1
ATOM 735 C CA . VAL A 1 98 ? 13.422 6.357 -4.362 1.00 74.62 98 VAL A CA 1
ATOM 736 C C . VAL A 1 98 ? 14.525 7.234 -3.749 1.00 74.62 98 VAL A C 1
ATOM 738 O O . VAL A 1 98 ? 14.282 7.928 -2.771 1.00 74.62 98 VAL A O 1
ATOM 741 N N . ALA A 1 99 ? 15.739 7.212 -4.308 1.00 70.62 99 ALA A N 1
ATOM 742 C CA . ALA A 1 99 ? 16.913 7.842 -3.700 1.00 70.62 99 ALA A CA 1
ATOM 743 C C . ALA A 1 99 ? 17.053 9.349 -3.986 1.00 70.62 99 ALA A C 1
ATOM 745 O O . ALA A 1 99 ? 17.748 10.036 -3.242 1.00 70.62 99 ALA A O 1
ATOM 746 N N . ASN A 1 100 ? 16.428 9.857 -5.053 1.00 71.62 100 ASN A N 1
ATOM 747 C CA . ASN A 1 100 ? 16.632 11.230 -5.534 1.00 71.62 100 ASN A CA 1
ATOM 748 C C . ASN A 1 100 ? 15.351 12.085 -5.500 1.00 71.62 100 ASN A C 1
ATOM 750 O O . ASN A 1 100 ? 15.210 12.988 -6.329 1.00 71.62 100 ASN A O 1
ATOM 754 N N . HIS A 1 101 ? 14.422 11.789 -4.587 1.00 57.69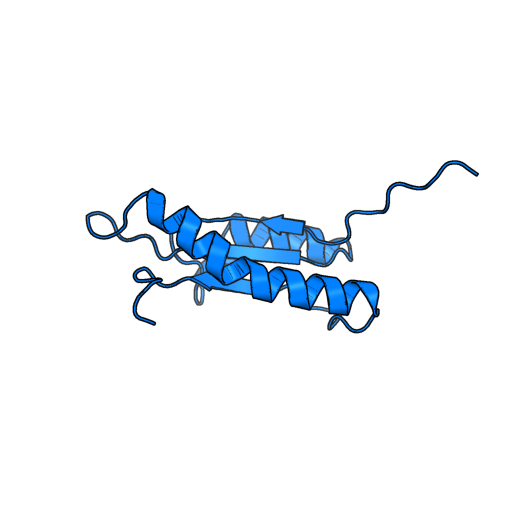 101 HIS A N 1
ATOM 755 C CA . HIS A 1 101 ? 13.155 12.507 -4.424 1.00 57.69 101 HIS A CA 1
ATOM 756 C C . HIS A 1 101 ? 13.034 13.205 -3.071 1.00 57.69 101 HIS A C 1
ATOM 758 O O . HIS A 1 101 ? 13.521 12.643 -2.065 1.00 57.69 101 HIS A O 1
#

Secondary structure (DSSP, 8-state):
------S-S-EEEEEEES---TTHHHH-HHHHHHHHHHHTT--EEEEEE---TTT--TTHHHHHHHHHHHHHHHHHHHHHTT-S-TT--EEEEE-S-GGG-

Foldseek 3Di:
DPPPPDDQQEEEFDAAQADCPDPSCVVDPQNVRQVVCLVVVHAYERHYEHHDPPQADPCVVVLSVVVCVVVVVVQSVCSVVVNRDRPDYYYYYQYRCSPPD